Protein AF-A0A848UU60-F1 (afdb_monomer_lite)

pLDDT: mean 84.39, std 11.16, range [58.38, 97.06]

Structure (mmCIF, N/CA/C/O backbone):
data_AF-A0A848UU60-F1
#
_entry.id   AF-A0A848UU60-F1
#
loop_
_atom_site.group_PDB
_atom_site.id
_atom_site.type_symbol
_atom_site.label_atom_id
_atom_site.label_alt_id
_atom_site.label_comp_id
_atom_site.label_asym_id
_atom_site.label_entity_id
_atom_site.label_seq_id
_atom_site.pdbx_PDB_ins_code
_atom_site.Cartn_x
_atom_site.Cartn_y
_atom_site.Cartn_z
_atom_site.occupancy
_atom_site.B_iso_or_equiv
_atom_site.auth_seq_id
_atom_site.auth_comp_id
_atom_site.auth_asym_id
_atom_site.auth_atom_id
_atom_site.pdbx_PDB_model_num
ATOM 1 N N . MET A 1 1 ? 10.143 9.228 3.998 1.00 58.38 1 MET A N 1
ATOM 2 C CA . MET A 1 1 ? 9.605 8.048 3.274 1.00 58.38 1 MET A CA 1
ATOM 3 C C . MET A 1 1 ? 8.533 7.350 4.091 1.00 58.38 1 MET A C 1
ATOM 5 O O . MET A 1 1 ? 7.420 7.363 3.591 1.00 58.38 1 MET A O 1
ATOM 9 N N . LYS A 1 2 ? 8.791 6.970 5.359 1.00 64.56 2 LYS A N 1
ATOM 10 C CA . LYS A 1 2 ? 7.735 6.590 6.332 1.00 64.56 2 LYS A CA 1
ATOM 11 C C . LYS A 1 2 ? 6.522 7.528 6.333 1.00 64.56 2 LYS A C 1
ATOM 13 O O . LYS A 1 2 ? 5.390 7.078 6.391 1.00 64.56 2 LYS A O 1
ATOM 18 N N . GLU A 1 3 ? 6.776 8.826 6.190 1.00 78.38 3 GLU A N 1
ATOM 19 C CA . GLU A 1 3 ? 5.749 9.866 6.064 1.00 78.38 3 GLU A CA 1
ATOM 20 C C . GLU A 1 3 ? 4.757 9.613 4.914 1.00 78.38 3 GLU A C 1
ATOM 22 O O . GLU A 1 3 ? 3.574 9.833 5.084 1.00 78.38 3 GLU A O 1
ATOM 27 N N . LYS A 1 4 ? 5.187 9.058 3.771 1.00 84.00 4 LYS A N 1
ATOM 28 C CA . LYS A 1 4 ? 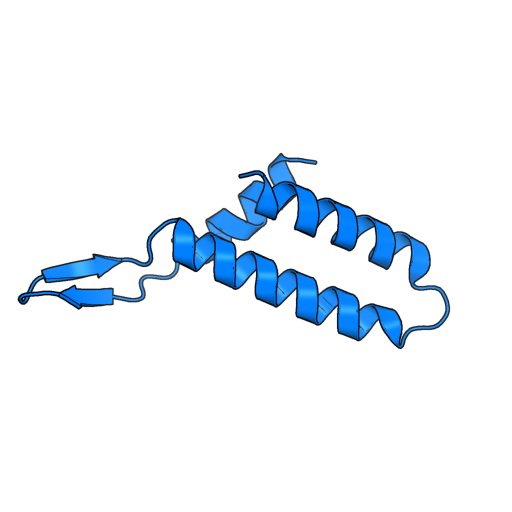4.292 8.758 2.637 1.00 84.00 4 LYS A CA 1
ATOM 29 C C . LYS A 1 4 ? 3.432 7.516 2.866 1.00 84.00 4 LYS A C 1
ATOM 31 O O . LYS A 1 4 ?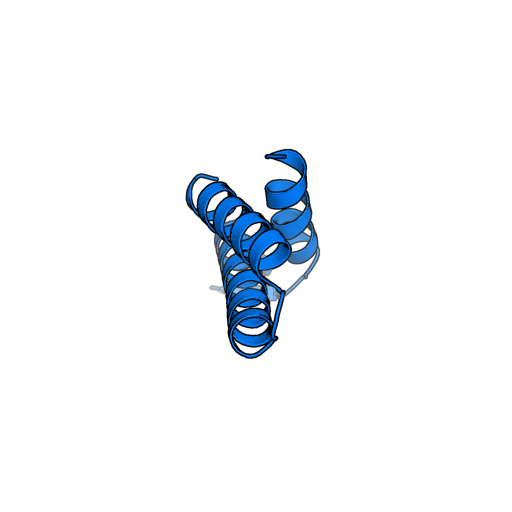 2.297 7.492 2.404 1.00 84.00 4 LYS A O 1
ATOM 36 N N . ALA A 1 5 ? 3.959 6.507 3.561 1.00 84.81 5 ALA A N 1
ATOM 37 C CA . ALA A 1 5 ? 3.177 5.351 3.992 1.00 84.81 5 ALA A CA 1
ATOM 38 C C . ALA A 1 5 ? 2.117 5.767 5.023 1.00 84.81 5 ALA A C 1
ATOM 40 O O . ALA A 1 5 ? 0.950 5.415 4.878 1.00 84.81 5 ALA A O 1
ATOM 41 N N . GLN A 1 6 ? 2.514 6.579 6.008 1.00 87.19 6 GLN A N 1
ATOM 42 C CA . GLN A 1 6 ? 1.608 7.105 7.024 1.00 87.19 6 GLN A CA 1
ATOM 43 C C . GLN A 1 6 ? 0.542 8.028 6.415 1.00 87.19 6 GLN A C 1
ATOM 45 O O . GLN A 1 6 ? -0.637 7.795 6.652 1.00 87.19 6 GLN A O 1
ATOM 50 N N . ASP A 1 7 ? 0.931 8.973 5.548 1.00 89.50 7 ASP A N 1
ATOM 51 C CA . ASP A 1 7 ? 0.010 9.836 4.79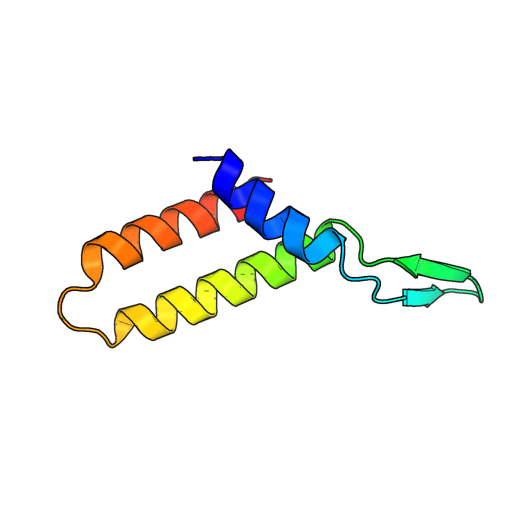0 1.00 89.50 7 ASP A CA 1
ATOM 52 C C . ASP A 1 7 ? -1.043 9.008 4.039 1.00 89.50 7 ASP A C 1
ATOM 54 O O . ASP A 1 7 ? -2.206 9.401 3.951 1.00 89.50 7 ASP A O 1
ATOM 58 N N . LEU A 1 8 ? -0.637 7.878 3.445 1.00 88.12 8 LEU A N 1
ATOM 59 C CA . LEU A 1 8 ? -1.551 7.026 2.692 1.00 88.12 8 LEU A CA 1
ATOM 60 C C . LEU A 1 8 ? -2.562 6.350 3.616 1.00 88.12 8 LEU A C 1
ATOM 62 O O . LEU A 1 8 ? -3.745 6.363 3.298 1.00 88.12 8 LEU A O 1
ATOM 66 N N . VAL A 1 9 ? -2.122 5.807 4.753 1.00 85.69 9 VAL A N 1
ATOM 67 C CA . VAL A 1 9 ? -3.022 5.219 5.758 1.00 85.69 9 VAL A CA 1
ATOM 68 C C . VAL A 1 9 ? -3.957 6.282 6.337 1.00 85.69 9 VAL A C 1
ATOM 70 O O . VAL A 1 9 ? -5.159 6.050 6.436 1.00 85.69 9 VAL A O 1
ATOM 73 N N . ASP A 1 10 ? -3.442 7.468 6.658 1.00 88.44 10 ASP A N 1
ATOM 74 C CA . ASP A 1 10 ? -4.220 8.549 7.265 1.00 88.44 10 ASP A CA 1
ATOM 75 C C . ASP A 1 10 ? -5.336 9.056 6.338 1.00 88.44 10 ASP A C 1
ATOM 77 O O . ASP A 1 10 ? -6.438 9.329 6.809 1.00 88.44 10 ASP A O 1
ATOM 81 N N . ARG A 1 11 ? -5.132 9.052 5.010 1.00 85.38 11 ARG A N 1
ATOM 82 C CA . ARG A 1 11 ? -6.204 9.349 4.034 1.00 85.38 11 ARG A CA 1
ATOM 83 C C . ARG A 1 11 ? -7.420 8.433 4.164 1.00 85.38 11 ARG A C 1
ATOM 85 O O . ARG A 1 11 ? -8.528 8.855 3.844 1.00 85.38 11 ARG A O 1
ATOM 92 N N . PHE A 1 12 ? -7.225 7.191 4.604 1.00 82.88 12 PHE A N 1
ATOM 93 C CA . PHE A 1 12 ? -8.318 6.240 4.801 1.00 82.88 12 PHE A CA 1
ATOM 94 C C . PHE A 1 12 ? -8.921 6.307 6.212 1.00 82.88 12 PHE A C 1
ATOM 96 O O . PHE A 1 12 ? -10.020 5.792 6.407 1.00 82.88 12 PHE A O 1
ATOM 103 N N . LYS A 1 13 ? -8.268 6.973 7.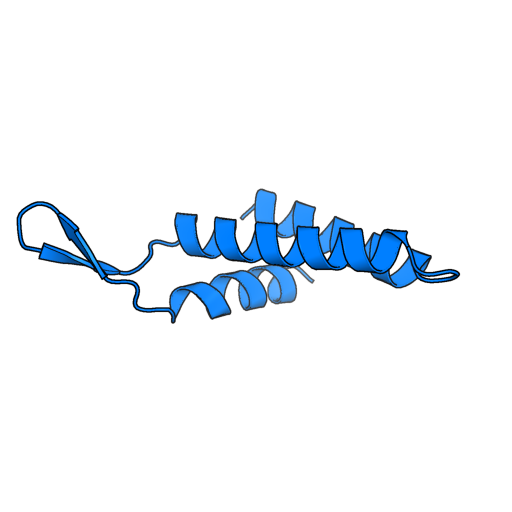177 1.00 78.06 13 LYS A N 1
ATOM 104 C CA . LYS A 1 13 ? -8.825 7.202 8.526 1.00 78.06 13 LYS A CA 1
ATOM 105 C C . LYS A 1 13 ? -9.952 8.229 8.529 1.00 78.06 13 LYS A C 1
ATOM 107 O O . LYS A 1 13 ? -10.900 8.100 9.296 1.00 78.06 13 LYS A O 1
ATOM 112 N N . ASP A 1 14 ? -9.880 9.216 7.639 1.00 69.56 14 ASP A N 1
ATOM 113 C CA . ASP A 1 14 ? -10.936 10.224 7.485 1.00 69.56 14 ASP A CA 1
ATOM 114 C C . ASP A 1 14 ? -12.226 9.647 6.880 1.00 69.56 14 ASP A C 1
ATOM 116 O O . ASP A 1 14 ? -13.286 10.285 6.919 1.00 69.56 14 ASP A O 1
ATOM 120 N N . ILE A 1 15 ? -12.177 8.419 6.349 1.00 68.56 15 ILE A N 1
ATOM 121 C CA . ILE A 1 15 ? -13.364 7.733 5.856 1.00 68.56 15 ILE A CA 1
ATOM 122 C C . ILE A 1 15 ? -14.195 7.286 7.054 1.00 68.56 15 ILE A C 1
ATOM 124 O O . ILE A 1 15 ? -13.947 6.269 7.698 1.00 68.56 15 ILE A O 1
ATOM 128 N N . LYS A 1 16 ? -15.261 8.039 7.314 1.00 66.31 16 LYS A N 1
ATOM 129 C CA . LYS A 1 16 ? -16.272 7.705 8.314 1.00 66.31 16 LYS A CA 1
ATOM 130 C C . LYS A 1 16 ? -17.178 6.564 7.836 1.00 66.31 16 LYS A C 1
ATOM 132 O O . LYS A 1 16 ? -18.376 6.764 7.660 1.00 66.31 16 LYS A O 1
ATOM 137 N N . VAL A 1 17 ? -16.639 5.360 7.632 1.00 64.44 17 VAL A N 1
ATOM 138 C CA . VAL A 1 17 ? -17.493 4.162 7.565 1.00 64.44 17 VAL A CA 1
ATOM 139 C C . VAL A 1 17 ? -17.884 3.817 8.993 1.00 64.44 17 VAL A C 1
ATOM 141 O O . VAL A 1 17 ? -17.077 3.326 9.780 1.00 64.44 17 VAL A O 1
ATOM 144 N N . GLY A 1 18 ? -19.118 4.166 9.339 1.00 65.38 18 GLY A N 1
ATOM 145 C CA . GLY A 1 18 ? -19.731 3.761 10.590 1.00 65.38 18 GLY A CA 1
ATOM 146 C C . GLY A 1 18 ? -20.104 2.286 10.520 1.00 6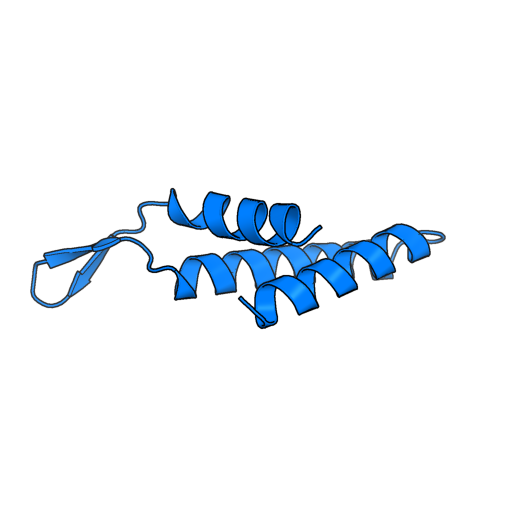5.38 18 GLY A C 1
ATOM 147 O O . GLY A 1 18 ? -20.942 1.919 9.701 1.00 65.38 18 GLY A O 1
ATOM 148 N N . THR A 1 19 ? -19.525 1.447 11.372 1.00 66.88 19 THR A N 1
ATOM 149 C CA . THR A 1 19 ? -20.123 0.146 11.690 1.00 66.88 19 THR A CA 1
ATOM 150 C C . THR A 1 19 ? -20.987 0.287 12.937 1.00 66.88 19 THR A C 1
ATOM 152 O O . THR A 1 19 ? -20.672 1.083 13.825 1.00 66.88 19 THR A O 1
ATOM 155 N N . ILE A 1 20 ? -22.099 -0.441 12.991 1.00 72.25 20 ILE A N 1
ATOM 156 C CA . ILE A 1 20 ? -22.968 -0.478 14.165 1.00 72.25 20 ILE A CA 1
ATOM 157 C C . ILE A 1 20 ? -22.641 -1.755 14.924 1.00 72.25 20 ILE A C 1
ATOM 159 O O . ILE A 1 20 ? -22.943 -2.845 14.446 1.00 72.25 20 ILE A O 1
ATOM 163 N N . ASP A 1 21 ? -22.070 -1.612 16.114 1.00 71.00 21 ASP A N 1
ATOM 164 C CA . ASP A 1 21 ? -21.949 -2.714 17.066 1.00 71.00 21 ASP A CA 1
ATOM 165 C C . ASP A 1 21 ? -22.711 -2.350 18.343 1.00 71.00 21 ASP A C 1
ATOM 167 O O . ASP A 1 21 ? -22.556 -1.261 18.900 1.00 71.00 21 ASP A O 1
ATOM 171 N N . GLN A 1 22 ? -23.639 -3.222 18.742 1.00 78.12 22 GLN A N 1
ATOM 172 C CA . GLN A 1 22 ? -24.547 -3.022 19.881 1.00 78.12 22 GLN A CA 1
ATOM 173 C C . GLN A 1 22 ? -25.242 -1.641 19.924 1.00 78.12 22 GLN A C 1
ATOM 175 O O . GLN A 1 22 ? -25.440 -1.055 20.989 1.00 78.12 22 GLN A O 1
ATOM 180 N N . GLY A 1 23 ? -25.609 -1.090 18.762 1.00 76.31 23 GLY A N 1
ATOM 181 C CA . GLY A 1 23 ? -26.288 0.208 18.664 1.00 76.31 23 GLY A CA 1
ATOM 182 C C . GLY A 1 23 ? -25.372 1.433 18.789 1.00 76.31 23 GLY A C 1
ATOM 183 O O . GLY A 1 23 ? -25.874 2.553 18.869 1.00 76.31 23 GLY A O 1
ATOM 184 N N . ARG A 1 24 ? -24.043 1.255 18.784 1.00 65.19 24 ARG A N 1
ATOM 185 C CA . ARG A 1 24 ? -23.054 2.344 18.745 1.00 65.19 24 ARG A CA 1
ATOM 186 C C . ARG A 1 24 ? -22.381 2.410 17.379 1.00 65.19 24 ARG A C 1
ATOM 188 O O . ARG A 1 24 ? -22.044 1.379 16.808 1.00 65.19 24 ARG A O 1
ATOM 195 N N . VAL A 1 25 ? -22.170 3.628 16.878 1.00 65.62 25 VAL A N 1
ATOM 196 C CA . VAL A 1 25 ? -21.426 3.873 15.636 1.00 65.62 25 VAL A CA 1
ATOM 197 C C . VAL A 1 25 ? -19.931 3.893 15.946 1.00 65.62 25 VAL A C 1
ATOM 199 O O . VAL A 1 25 ? -19.470 4.746 16.703 1.00 65.62 25 VAL A O 1
ATOM 202 N N . PHE A 1 26 ? -19.178 2.982 15.338 1.00 62.09 26 PHE A N 1
ATOM 203 C CA . PHE A 1 26 ? -17.718 2.966 15.354 1.00 62.09 26 PHE A CA 1
ATOM 204 C C . PHE A 1 26 ? -17.206 3.405 13.992 1.00 62.09 26 PHE A C 1
ATOM 206 O O . PHE A 1 26 ? -17.658 2.896 12.969 1.00 62.09 26 PHE A O 1
ATOM 213 N N . TYR A 1 27 ? -16.267 4.341 13.969 1.00 66.00 27 TYR A N 1
ATOM 214 C CA . TYR A 1 27 ? -15.593 4.720 12.734 1.00 66.00 27 TYR A CA 1
ATOM 215 C C . TYR A 1 27 ? -14.507 3.698 12.403 1.00 66.00 27 TYR A C 1
ATOM 217 O O . TYR A 1 27 ? -13.916 3.114 13.314 1.00 66.00 27 TYR A O 1
ATOM 225 N N . VAL A 1 28 ? -14.270 3.495 11.105 1.00 63.19 28 VAL A N 1
ATOM 226 C CA . VAL A 1 28 ? -13.121 2.778 10.526 1.00 63.19 28 VAL A CA 1
ATOM 227 C C . VAL A 1 28 ? -11.893 2.941 11.409 1.00 63.19 28 VAL A C 1
ATOM 229 O O . VAL A 1 28 ? -11.317 4.021 11.500 1.00 63.19 28 VAL A O 1
ATOM 232 N N . GLY A 1 29 ? -11.520 1.861 12.091 1.00 73.94 29 GLY A N 1
ATOM 233 C CA . GLY A 1 29 ? -10.320 1.850 12.912 1.00 73.94 29 GLY A CA 1
ATOM 234 C C . GLY A 1 29 ? -9.056 1.890 12.054 1.00 73.94 29 GLY A C 1
ATOM 235 O O . GLY A 1 29 ? -9.082 1.573 10.861 1.00 73.94 29 GLY A O 1
ATOM 236 N N . ASP A 1 30 ? -7.928 2.187 12.698 1.00 75.12 30 ASP A N 1
ATOM 237 C CA . ASP A 1 30 ? -6.594 2.211 12.081 1.00 75.12 30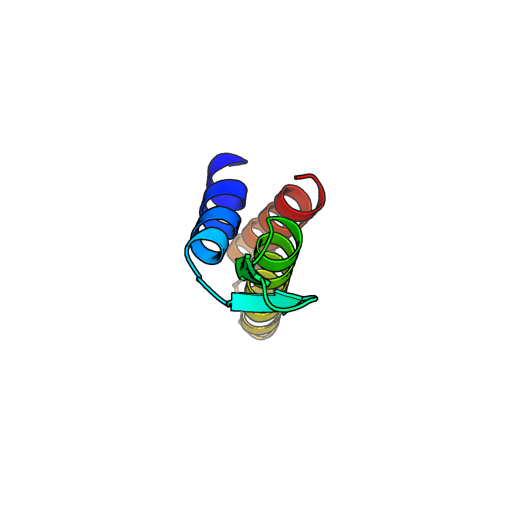 ASP A CA 1
ATOM 238 C C . ASP A 1 30 ? -6.285 0.941 11.264 1.00 75.12 30 ASP A C 1
ATOM 240 O O . ASP A 1 30 ? -5.631 1.006 10.223 1.00 75.12 30 ASP A O 1
ATOM 244 N N . ALA A 1 31 ? -6.809 -0.215 11.688 1.00 80.31 31 ALA A N 1
ATOM 245 C CA . ALA A 1 31 ? -6.638 -1.490 10.994 1.00 80.31 31 ALA A CA 1
ATOM 246 C C . ALA A 1 31 ? -7.290 -1.520 9.601 1.00 80.31 31 ALA A C 1
ATOM 248 O O . ALA A 1 31 ? -6.682 -2.018 8.654 1.00 80.31 31 ALA A O 1
ATOM 249 N N . LEU A 1 32 ? -8.502 -0.971 9.454 1.00 84.06 32 LEU A N 1
ATOM 250 C CA . LEU A 1 32 ? -9.193 -0.955 8.162 1.00 84.06 32 LEU A CA 1
ATOM 251 C C . LEU A 1 32 ? -8.575 0.104 7.240 1.00 84.06 32 LEU A C 1
ATOM 253 O O . LEU A 1 32 ? -8.385 -0.158 6.057 1.00 84.06 32 LEU A O 1
ATOM 257 N N . ALA A 1 33 ? -8.147 1.245 7.788 1.00 86.94 33 ALA A N 1
ATOM 258 C CA . ALA A 1 33 ? -7.376 2.238 7.041 1.00 86.94 33 ALA A CA 1
ATOM 259 C C . ALA A 1 33 ? -6.056 1.653 6.499 1.00 86.94 33 ALA A C 1
ATOM 261 O O . ALA A 1 33 ? -5.719 1.844 5.328 1.00 86.94 33 ALA A O 1
ATOM 262 N N . LYS A 1 34 ? -5.348 0.867 7.322 1.00 90.12 34 LYS A N 1
ATOM 263 C CA . LYS A 1 34 ? -4.145 0.129 6.914 1.00 90.12 34 LYS A CA 1
ATOM 264 C C . LYS A 1 34 ? -4.444 -0.885 5.805 1.00 90.12 34 LYS A C 1
ATOM 266 O O . LYS A 1 34 ? -3.701 -0.941 4.829 1.00 90.12 34 LYS A O 1
ATOM 271 N N . GLN A 1 35 ? -5.530 -1.652 5.914 1.00 90.75 35 GLN A N 1
ATOM 272 C CA . GLN A 1 35 ? -5.934 -2.605 4.871 1.00 90.75 35 GLN A CA 1
ATOM 273 C C . GLN A 1 35 ? -6.282 -1.916 3.547 1.00 90.75 35 GLN A C 1
ATOM 275 O O . GLN A 1 35 ? -5.793 -2.340 2.503 1.00 90.75 35 GLN A O 1
ATOM 280 N N . CYS A 1 36 ? -7.060 -0.833 3.580 1.00 91.44 36 CYS A N 1
ATOM 281 C CA . CYS A 1 36 ? -7.382 -0.053 2.384 1.00 91.44 36 CYS A CA 1
ATOM 282 C C . CYS A 1 36 ? -6.118 0.494 1.707 1.00 91.44 36 CYS A C 1
ATOM 284 O O . CYS A 1 36 ? -5.987 0.414 0.486 1.00 91.44 36 CYS A O 1
ATOM 286 N N . ALA A 1 37 ? -5.159 0.995 2.493 1.00 93.12 37 ALA A N 1
ATOM 287 C CA . ALA A 1 37 ? -3.882 1.461 1.965 1.00 93.12 37 ALA A CA 1
ATOM 288 C C . ALA A 1 37 ? -3.079 0.330 1.298 1.00 93.12 37 ALA A C 1
ATOM 290 O O . ALA A 1 37 ? -2.509 0.550 0.233 1.00 93.12 37 ALA A O 1
ATOM 291 N N . LEU A 1 38 ? -3.063 -0.878 1.875 1.00 96.12 38 LEU A N 1
ATOM 292 C CA . LEU A 1 38 ? -2.393 -2.039 1.276 1.00 96.12 38 LEU A CA 1
ATOM 293 C C . LEU A 1 38 ? -3.040 -2.468 -0.045 1.00 96.12 38 LEU A C 1
ATOM 295 O O . LEU A 1 38 ? -2.318 -2.660 -1.018 1.00 96.12 38 LEU A O 1
ATOM 299 N N . ILE A 1 39 ? -4.375 -2.547 -0.102 1.00 96.19 39 ILE A N 1
ATOM 300 C CA . ILE A 1 39 ? -5.111 -2.875 -1.336 1.00 96.19 39 ILE A CA 1
ATOM 301 C C . ILE A 1 39 ? -4.793 -1.852 -2.428 1.00 96.19 39 ILE A C 1
ATOM 303 O O . ILE A 1 39 ? -4.452 -2.226 -3.544 1.00 96.19 39 ILE A O 1
ATOM 307 N N . CYS A 1 40 ? -4.820 -0.560 -2.089 1.00 95.19 40 CYS A N 1
ATOM 308 C CA . CYS A 1 40 ? -4.484 0.505 -3.030 1.00 95.19 40 CYS A CA 1
ATOM 309 C C . CYS A 1 40 ? -3.062 0.351 -3.595 1.00 95.19 40 CYS A C 1
ATOM 311 O O . CYS A 1 40 ? -2.837 0.534 -4.791 1.00 95.19 40 CYS A O 1
ATOM 313 N N . VAL A 1 41 ? -2.088 -0.000 -2.748 1.00 96.31 41 VAL A N 1
ATOM 314 C CA . VAL A 1 41 ? -0.711 -0.238 -3.199 1.00 96.31 41 VAL A CA 1
ATOM 315 C C . VAL A 1 41 ? -0.618 -1.477 -4.090 1.00 96.31 41 VAL A C 1
ATOM 317 O O . VAL A 1 41 ? 0.112 -1.436 -5.079 1.00 96.31 41 VAL A O 1
ATOM 320 N N . ASP A 1 42 ? -1.359 -2.539 -3.782 1.00 97.06 42 ASP A N 1
ATOM 321 C CA . ASP A 1 42 ? -1.388 -3.757 -4.595 1.00 97.06 42 ASP A CA 1
ATOM 322 C C . ASP A 1 42 ? -1.973 -3.501 -5.987 1.00 97.06 42 ASP A C 1
ATOM 324 O O . ASP A 1 42 ? -1.339 -3.851 -6.979 1.00 97.06 42 ASP A O 1
ATOM 328 N N . GLU A 1 43 ? -3.079 -2.760 -6.087 1.00 96.50 43 GLU A N 1
ATOM 329 C CA . GLU A 1 43 ? -3.651 -2.350 -7.379 1.00 96.50 43 GLU A CA 1
ATOM 330 C C . GLU A 1 43 ? -2.664 -1.521 -8.217 1.00 96.50 43 GLU A C 1
ATOM 332 O O . GLU A 1 43 ? -2.565 -1.684 -9.436 1.00 96.50 43 GLU A O 1
ATOM 337 N N . ILE A 1 44 ? -1.890 -0.639 -7.574 1.00 94.75 44 ILE A N 1
ATOM 338 C CA . ILE A 1 44 ? -0.848 0.138 -8.256 1.00 94.75 44 ILE A CA 1
ATOM 339 C C . ILE A 1 44 ? 0.286 -0.774 -8.737 1.00 94.75 44 ILE A C 1
ATOM 341 O O . ILE A 1 44 ? 0.791 -0.585 -9.844 1.00 94.75 44 ILE A O 1
ATOM 345 N N . LEU A 1 45 ? 0.722 -1.734 -7.920 1.00 95.38 45 LEU A N 1
ATOM 346 C CA . LEU A 1 45 ? 1.783 -2.670 -8.289 1.00 95.38 45 LEU A CA 1
ATOM 347 C C . LEU A 1 45 ? 1.371 -3.544 -9.474 1.00 95.38 45 LEU A C 1
ATOM 349 O O . LEU A 1 45 ? 2.172 -3.690 -10.399 1.00 95.38 45 LEU A O 1
ATOM 353 N N . ASP A 1 46 ? 0.135 -4.038 -9.480 1.00 94.50 46 ASP A N 1
ATOM 354 C CA . ASP A 1 46 ? -0.429 -4.819 -10.582 1.00 94.50 46 ASP A CA 1
ATOM 355 C C . ASP A 1 46 ? -0.509 -3.981 -11.864 1.00 94.50 46 ASP A C 1
ATOM 357 O O . ASP A 1 46 ? -0.040 -4.402 -12.922 1.00 94.50 46 ASP A O 1
ATOM 361 N N . ALA A 1 47 ? -0.986 -2.735 -11.770 1.00 92.50 47 ALA A N 1
ATOM 362 C CA . ALA A 1 47 ? -1.026 -1.826 -12.914 1.00 92.50 47 ALA A CA 1
ATOM 363 C C . ALA A 1 47 ? 0.373 -1.502 -13.473 1.00 92.50 47 ALA A C 1
ATOM 365 O O . ALA A 1 47 ? 0.528 -1.283 -14.674 1.00 92.50 47 ALA A O 1
ATOM 366 N N . LEU A 1 48 ? 1.401 -1.450 -12.619 1.00 93.44 48 LEU A N 1
ATOM 367 C CA . LEU A 1 48 ? 2.786 -1.208 -13.034 1.00 93.44 48 LEU A CA 1
ATOM 368 C C . LEU A 1 48 ? 3.466 -2.457 -13.599 1.00 93.44 48 LEU A C 1
ATOM 370 O O . LEU A 1 48 ? 4.401 -2.308 -14.384 1.00 93.44 48 LEU A O 1
ATOM 374 N N . TYR A 1 49 ? 3.032 -3.657 -13.211 1.00 87.12 49 TYR A N 1
ATOM 375 C CA . TYR A 1 49 ? 3.608 -4.917 -13.683 1.00 87.12 49 TYR A CA 1
ATOM 376 C C . TYR A 1 49 ? 3.466 -5.077 -15.205 1.00 87.12 49 TYR A C 1
ATOM 378 O O . TYR A 1 49 ? 4.415 -5.472 -15.879 1.00 87.12 49 TYR A O 1
ATOM 386 N N . GLU A 1 50 ? 2.326 -4.656 -15.754 1.00 85.19 50 GLU A N 1
ATOM 387 C CA . GLU A 1 50 ? 2.022 -4.704 -17.191 1.00 85.19 50 GLU A CA 1
ATOM 388 C C . GLU A 1 50 ? 2.709 -3.586 -18.008 1.00 85.19 50 GLU A C 1
ATOM 390 O O . GLU A 1 50 ? 2.677 -3.581 -19.241 1.00 85.19 50 GLU A O 1
ATOM 395 N N . MET A 1 51 ? 3.348 -2.608 -17.352 1.00 89.88 51 MET A N 1
ATOM 396 C CA . MET A 1 51 ? 3.952 -1.454 -18.024 1.00 89.88 51 MET A CA 1
ATOM 397 C C . MET A 1 51 ? 5.440 -1.667 -18.322 1.00 89.88 51 MET A C 1
ATOM 399 O O . MET A 1 51 ? 6.284 -1.747 -17.423 1.00 89.88 51 MET A O 1
ATOM 403 N N . ARG A 1 52 ? 5.798 -1.631 -19.612 1.00 78.94 52 ARG A N 1
ATOM 404 C CA . ARG A 1 52 ? 7.201 -1.570 -20.048 1.00 78.94 52 ARG A CA 1
ATOM 405 C C . ARG A 1 52 ? 7.866 -0.318 -19.444 1.00 78.94 52 ARG A C 1
ATOM 407 O O . ARG A 1 52 ? 7.317 0.776 -19.528 1.00 78.94 52 ARG A O 1
ATOM 414 N N . ASP A 1 53 ? 9.024 -0.496 -18.806 1.00 84.06 53 ASP A N 1
ATOM 415 C CA . ASP A 1 53 ? 9.839 0.545 -18.142 1.00 84.06 53 ASP A CA 1
ATOM 416 C C . ASP A 1 53 ? 9.320 1.128 -16.804 1.00 84.06 53 ASP A C 1
ATOM 418 O O . ASP A 1 53 ? 9.832 2.136 -16.307 1.00 84.06 53 ASP A O 1
ATOM 422 N N . ALA A 1 54 ? 8.383 0.461 -16.122 1.00 89.00 54 ALA A N 1
ATOM 423 C CA . ALA A 1 54 ? 7.874 0.903 -14.816 1.00 89.00 54 ALA A CA 1
ATOM 424 C C . ALA A 1 54 ? 8.741 0.529 -13.589 1.00 89.00 54 ALA A C 1
ATOM 426 O O . ALA A 1 54 ? 8.371 0.845 -12.455 1.00 89.00 54 ALA A O 1
ATOM 427 N N . HIS A 1 55 ? 9.918 -0.082 -13.775 1.00 87.69 55 HIS A N 1
ATOM 428 C CA . HIS A 1 55 ? 10.703 -0.708 -12.696 1.00 87.69 55 HIS A CA 1
ATOM 429 C C . HIS A 1 55 ? 11.012 0.220 -11.503 1.00 87.69 55 HIS A C 1
ATOM 431 O O . HIS A 1 55 ? 10.894 -0.176 -10.344 1.00 87.69 55 HIS A O 1
ATOM 437 N N . LYS A 1 56 ? 11.341 1.497 -11.757 1.00 89.44 56 LYS A N 1
ATOM 438 C CA . LYS A 1 56 ? 11.598 2.477 -10.682 1.00 89.44 56 LYS A CA 1
ATOM 439 C C . LYS A 1 56 ? 10.353 2.758 -9.834 1.00 89.44 56 LYS A C 1
ATOM 441 O O . LYS A 1 56 ? 10.464 2.876 -8.616 1.00 89.44 56 LYS A O 1
ATOM 446 N N . LYS A 1 57 ? 9.183 2.874 -10.471 1.00 92.25 57 LYS A N 1
ATOM 447 C CA . LYS A 1 57 ? 7.905 3.095 -9.779 1.00 92.25 57 LYS A CA 1
ATOM 448 C C . LYS A 1 57 ? 7.489 1.838 -9.021 1.00 92.25 57 LYS A C 1
ATOM 450 O O . LYS A 1 57 ? 7.084 1.947 -7.872 1.00 92.25 57 LYS A O 1
ATOM 455 N N . TYR A 1 58 ? 7.668 0.666 -9.626 1.00 93.94 58 TYR A N 1
ATOM 456 C CA . TYR A 1 58 ? 7.377 -0.618 -8.994 1.00 93.94 58 TYR A CA 1
ATOM 457 C C . TYR A 1 58 ? 8.172 -0.797 -7.691 1.00 93.94 58 TYR A C 1
ATOM 459 O O . TYR A 1 58 ? 7.586 -0.973 -6.626 1.00 93.94 58 TYR A O 1
ATOM 467 N N . ASN A 1 59 ? 9.497 -0.608 -7.735 1.00 93.88 59 ASN A N 1
ATOM 468 C CA . ASN A 1 59 ? 10.354 -0.702 -6.545 1.00 93.88 59 ASN A CA 1
ATOM 469 C C . ASN A 1 59 ? 9.984 0.334 -5.469 1.00 93.88 59 ASN A C 1
ATOM 471 O O . ASN A 1 59 ? 10.064 0.055 -4.272 1.00 93.88 59 ASN A O 1
ATOM 475 N N . TYR A 1 60 ? 9.581 1.540 -5.884 1.00 94.50 60 TYR A N 1
ATOM 476 C CA . TYR A 1 60 ? 9.096 2.563 -4.960 1.00 94.50 60 TYR A CA 1
ATOM 477 C C . TYR A 1 60 ? 7.846 2.087 -4.208 1.00 94.50 60 TYR A C 1
ATOM 479 O O . TYR A 1 60 ? 7.833 2.131 -2.978 1.00 94.50 60 TYR A O 1
ATOM 487 N N . TRP A 1 61 ? 6.835 1.590 -4.924 1.00 95.38 61 TRP A N 1
ATOM 488 C CA . TRP A 1 61 ? 5.577 1.136 -4.328 1.00 95.38 61 TRP A CA 1
ATOM 489 C C . TRP A 1 61 ? 5.732 -0.145 -3.506 1.00 95.38 61 TRP A C 1
ATOM 491 O O . TRP A 1 61 ? 5.134 -0.241 -2.438 1.00 95.38 61 TRP A O 1
ATOM 501 N N . GLN A 1 62 ? 6.625 -1.062 -3.893 1.00 95.44 62 GLN A N 1
ATOM 502 C CA . GLN A 1 62 ? 6.968 -2.221 -3.061 1.00 95.44 62 GLN A CA 1
ATOM 503 C C . GLN A 1 62 ? 7.548 -1.807 -1.703 1.00 95.44 62 GLN A C 1
ATOM 505 O O . GLN A 1 62 ? 7.218 -2.394 -0.672 1.00 95.44 62 GLN A O 1
ATOM 510 N N . ARG A 1 63 ? 8.397 -0.771 -1.672 1.00 95.56 63 ARG A N 1
ATOM 511 C CA . ARG A 1 63 ? 8.920 -0.249 -0.404 1.00 95.56 63 ARG A CA 1
ATOM 512 C C . ARG A 1 63 ? 7.815 0.385 0.440 1.00 95.56 63 ARG A C 1
ATOM 514 O O . ARG A 1 63 ? 7.798 0.159 1.645 1.00 95.56 63 ARG A O 1
ATOM 521 N N . ILE A 1 64 ? 6.899 1.137 -0.175 1.00 95.06 64 ILE A N 1
ATOM 522 C CA . ILE A 1 64 ? 5.743 1.712 0.531 1.00 95.06 64 ILE A CA 1
ATOM 523 C C . ILE A 1 64 ? 4.863 0.606 1.129 1.00 95.06 64 ILE A C 1
ATOM 525 O O . ILE A 1 64 ? 4.511 0.712 2.300 1.00 95.06 64 ILE A O 1
ATOM 529 N N . LYS A 1 65 ? 4.594 -0.487 0.397 1.00 96.38 65 LYS A N 1
ATOM 530 C CA . LYS A 1 65 ? 3.862 -1.655 0.921 1.00 96.38 65 LYS A CA 1
ATOM 531 C C . LYS A 1 65 ? 4.487 -2.177 2.216 1.00 96.38 65 LYS A C 1
ATOM 533 O O . LYS A 1 65 ? 3.817 -2.256 3.240 1.00 96.38 65 LYS A O 1
ATOM 538 N N . LYS A 1 66 ? 5.799 -2.438 2.191 1.00 95.94 66 LYS A N 1
ATOM 539 C CA . LYS A 1 66 ? 6.543 -2.927 3.359 1.00 95.94 66 LYS A CA 1
ATOM 540 C C . LYS A 1 66 ? 6.534 -1.932 4.521 1.00 95.94 66 LYS A C 1
ATOM 542 O O . LYS A 1 66 ? 6.509 -2.339 5.677 1.00 95.94 66 LYS A O 1
ATOM 547 N N . GLU A 1 67 ? 6.593 -0.630 4.251 1.00 95.19 67 GLU A N 1
ATOM 548 C CA . GLU A 1 67 ? 6.483 0.383 5.306 1.00 95.19 67 GLU A CA 1
ATOM 549 C C . GLU A 1 67 ? 5.098 0.349 5.966 1.00 95.19 67 GLU A C 1
ATOM 551 O O . GLU A 1 67 ? 5.045 0.335 7.190 1.00 95.19 67 GLU A O 1
ATOM 556 N N . ILE A 1 68 ? 4.013 0.241 5.187 1.00 93.94 68 ILE A N 1
ATOM 557 C CA . ILE A 1 68 ? 2.640 0.127 5.708 1.00 93.94 68 ILE A CA 1
ATOM 558 C C . ILE A 1 68 ? 2.462 -1.153 6.530 1.00 93.94 68 ILE A C 1
ATOM 560 O O . ILE A 1 68 ? 1.880 -1.106 7.609 1.00 93.94 68 ILE A O 1
ATOM 564 N N . GLU A 1 69 ? 2.984 -2.293 6.070 1.00 93.44 69 GLU A N 1
ATOM 565 C CA . GLU A 1 69 ? 2.939 -3.560 6.818 1.00 93.44 69 GLU A CA 1
ATOM 566 C C . GLU A 1 69 ? 3.581 -3.442 8.211 1.00 93.44 69 GLU A C 1
ATOM 568 O O . GLU A 1 69 ? 3.084 -4.058 9.154 1.00 93.44 69 GLU A O 1
ATOM 573 N N . ASN A 1 70 ? 4.618 -2.606 8.349 1.00 92.12 70 ASN A N 1
ATOM 574 C CA . ASN A 1 70 ? 5.360 -2.370 9.593 1.00 92.12 70 ASN A CA 1
ATOM 575 C C . ASN A 1 70 ? 4.818 -1.221 10.472 1.00 92.12 70 ASN A C 1
ATOM 577 O O . ASN A 1 70 ? 5.414 -0.962 11.520 1.00 92.12 70 ASN A O 1
ATOM 581 N N . LEU A 1 71 ? 3.762 -0.514 10.049 1.00 87.00 71 LEU A N 1
ATOM 582 C CA . LEU A 1 71 ? 3.023 0.441 10.896 1.00 87.00 71 LEU A CA 1
ATOM 583 C C . LEU A 1 71 ? 2.162 -0.296 11.923 1.00 87.00 71 LEU A C 1
ATOM 585 O O . LEU A 1 71 ? 2.160 0.126 13.094 1.00 87.00 71 LEU A O 1
#

Secondary structure (DSSP, 8-state):
-HHHHHHHHHHHHT---EEEETTEEEE--HHHHHHHHHHHHHHHHHHHHTSTT-HHHHHHHHHHHHHHHT-

Foldseek 3Di:
DLVVLVVQLVVQQPPQPFDADPNDTDGDDSVNSLVVSLVVLVVVLVVLVPDDPSVVVNVVSVVSNVSSVVD

Sequence (71 aa):
MKEKAQDLVDRFKDIKVGTIDQGRVFYVGDALAKQCALICVDEILDALYEMRDAHKKYNYWQRIKKEIENL

Radius of gyration: 14.63 Å; chains: 1; bounding box: 38×15×40 Å